Protein AF-A0A5J4QIJ5-F1 (afdb_monomer)

Foldseek 3Di:
DVVLVCCCPPDCNVVVCVVVVVVVVSVVVVVVVVVVVVVVVVVLVVVLVVLLVVLVVVLVVVLVVLCVVCVVPHDPVVSVVSNVVSVVVSVVVSVVSVVVSVD

Secondary structure (DSSP, 8-state):
-HHHHHHHHSTTHHHHHHHTT-HHHHHHHHHHHHHHHHHHHHHHHHHHHHHHHHHHHHHHHHHHHHHHHHHHHS-HHHHHHHHHHHHHHHHHHHHHHHHHHH-

Organism: NCBI:txid222440

pLDDT: mean 83.52, std 8.25, range [56.75, 93.12]

Radius of gyration: 25.79 Å; Cα contacts (8 Å, |Δi|>4): 40; chains: 1; bounding box: 62×16×64 Å

Sequence (103 aa):
MLSHFSETVSGAGLSTIRSYNLEKDWEKKFEKLNDDWSIRFIIYFEGRKWATLYTSIISSLFMIGVILIGWKQMEASKLAVAITAATGYGFLGMMIVQQFVEL

Structure (mmCIF, N/CA/C/O backbone):
data_AF-A0A5J4QIJ5-F1
#
_entry.id   AF-A0A5J4QIJ5-F1
#
loop_
_atom_site.group_PDB
_atom_site.id
_atom_site.type_symbol
_atom_site.label_atom_id
_atom_site.label_alt_id
_atom_site.label_comp_id
_atom_site.label_asym_id
_atom_site.label_entity_id
_atom_site.label_seq_id
_atom_site.pdbx_PDB_ins_code
_atom_site.Cartn_x
_atom_site.Cartn_y
_atom_site.Cartn_z
_atom_site.occupancy
_atom_site.B_iso_or_equiv
_atom_site.auth_seq_id
_atom_site.auth_comp_id
_atom_site.auth_asym_id
_atom_site.auth_atom_id
_atom_site.pdbx_PDB_model_num
ATOM 1 N N . MET A 1 1 ? 18.402 -2.256 -16.376 1.00 58.22 1 MET A N 1
ATOM 2 C CA . MET A 1 1 ? 18.967 -0.892 -16.289 1.00 58.22 1 MET A CA 1
ATOM 3 C C . MET A 1 1 ? 20.390 -0.905 -15.726 1.00 58.22 1 MET A C 1
ATOM 5 O O . MET A 1 1 ? 21.297 -0.554 -16.464 1.00 58.22 1 MET A O 1
ATOM 9 N N . LEU A 1 2 ? 20.612 -1.378 -14.491 1.00 68.94 2 LEU A N 1
ATOM 10 C CA . LEU A 1 2 ? 21.944 -1.422 -13.853 1.00 68.94 2 LEU A CA 1
ATOM 11 C C . LEU A 1 2 ? 23.005 -2.240 -14.617 1.00 68.94 2 LEU A C 1
ATOM 13 O O . LEU A 1 2 ? 24.133 -1.780 -14.751 1.00 68.94 2 LEU A O 1
ATOM 17 N N . SER A 1 3 ? 22.648 -3.404 -15.171 1.00 68.00 3 SER A N 1
ATOM 18 C CA . SER A 1 3 ? 23.572 -4.225 -15.973 1.00 68.00 3 SER A CA 1
ATOM 19 C C . SER A 1 3 ? 24.049 -3.507 -17.242 1.00 68.00 3 SER A C 1
ATOM 21 O O . SER A 1 3 ? 25.245 -3.404 -17.475 1.00 68.00 3 SER A O 1
ATOM 23 N N . HIS A 1 4 ? 23.126 -2.912 -18.003 1.00 64.94 4 HIS A N 1
ATOM 24 C CA . HIS A 1 4 ? 23.427 -2.179 -19.240 1.00 64.94 4 HIS A CA 1
ATOM 25 C C . HIS A 1 4 ? 24.272 -0.917 -18.980 1.00 64.94 4 HIS A C 1
ATOM 27 O O . HIS A 1 4 ? 25.123 -0.547 -19.787 1.00 64.94 4 HIS A O 1
ATOM 33 N N . PHE A 1 5 ? 24.073 -0.261 -17.832 1.00 71.81 5 PHE A N 1
ATOM 34 C CA . PHE A 1 5 ? 24.909 0.860 -17.396 1.00 71.81 5 PHE A CA 1
ATOM 35 C C . PHE A 1 5 ? 26.318 0.390 -17.010 1.00 71.81 5 PHE A C 1
ATOM 37 O O . PHE A 1 5 ? 27.305 0.990 -17.427 1.00 71.81 5 PHE A O 1
ATOM 44 N N . SER A 1 6 ? 26.419 -0.727 -16.283 1.00 71.94 6 SER A N 1
ATOM 45 C CA . SER A 1 6 ? 27.703 -1.337 -15.924 1.00 71.94 6 SER A CA 1
ATOM 46 C C . SER A 1 6 ? 28.490 -1.787 -17.155 1.00 71.94 6 SER A C 1
ATOM 48 O O . SER A 1 6 ? 29.691 -1.570 -17.213 1.00 71.94 6 SER A O 1
ATOM 50 N N . GLU A 1 7 ? 27.841 -2.364 -18.163 1.00 71.06 7 GLU A N 1
ATOM 51 C CA . GLU A 1 7 ? 28.489 -2.761 -19.423 1.00 71.06 7 GLU A CA 1
ATOM 52 C C . GLU A 1 7 ? 28.997 -1.556 -20.225 1.00 71.06 7 GLU A C 1
ATOM 54 O O . GLU A 1 7 ? 30.026 -1.636 -20.891 1.00 71.06 7 GLU A O 1
ATOM 59 N N . THR A 1 8 ? 28.309 -0.417 -20.125 1.00 69.31 8 THR A N 1
ATOM 60 C CA . THR A 1 8 ? 28.704 0.818 -20.816 1.00 69.31 8 THR A CA 1
ATOM 61 C C . THR A 1 8 ? 29.877 1.505 -20.115 1.00 69.31 8 THR A C 1
ATOM 63 O O . THR A 1 8 ? 30.802 1.974 -20.775 1.00 69.31 8 THR A O 1
ATOM 66 N N . VAL A 1 9 ? 29.846 1.563 -18.781 1.00 66.88 9 VAL A N 1
ATOM 67 C CA . VAL A 1 9 ? 30.841 2.273 -17.960 1.00 66.88 9 VAL A CA 1
ATOM 68 C C . VAL A 1 9 ? 32.061 1.398 -17.635 1.00 66.88 9 VAL A C 1
ATOM 70 O O . VAL A 1 9 ? 33.146 1.931 -17.411 1.00 66.88 9 VAL A O 1
ATOM 73 N N . SER A 1 10 ? 31.933 0.066 -17.628 1.00 62.47 10 SER A N 1
ATOM 74 C CA . SER A 1 10 ? 33.061 -0.829 -17.336 1.00 62.47 10 SER A CA 1
ATOM 75 C C . SER A 1 10 ? 33.964 -1.062 -18.556 1.00 62.47 10 SER A C 1
ATOM 77 O O . SER A 1 10 ? 33.509 -1.348 -19.666 1.00 62.47 10 SER A O 1
ATOM 79 N N . GLY A 1 11 ? 35.277 -0.965 -18.334 1.00 66.88 11 GLY A N 1
ATOM 80 C CA . GLY A 1 11 ? 36.310 -1.353 -19.296 1.00 66.88 11 GLY A CA 1
ATOM 81 C C . GLY A 1 11 ? 36.321 -0.524 -20.586 1.00 66.88 11 GLY A C 1
ATOM 82 O O . GLY A 1 11 ? 36.718 0.639 -20.575 1.00 66.88 11 GLY A O 1
ATOM 83 N N . ALA A 1 12 ? 35.940 -1.159 -21.702 1.00 62.44 12 ALA A N 1
ATOM 84 C CA . ALA A 1 12 ? 36.034 -0.636 -23.071 1.00 62.44 12 ALA A CA 1
ATOM 85 C C . ALA A 1 12 ? 34.666 -0.444 -23.765 1.00 62.44 12 ALA A C 1
ATOM 87 O O . ALA A 1 12 ? 34.617 -0.190 -24.970 1.00 62.44 12 ALA A O 1
ATOM 88 N N . GLY A 1 13 ? 33.547 -0.573 -23.041 1.00 71.38 13 GLY A N 1
ATOM 89 C CA . GLY A 1 13 ? 32.202 -0.431 -23.617 1.00 71.38 13 GLY A CA 1
ATOM 90 C C . GLY A 1 13 ? 31.981 0.953 -24.232 1.00 71.38 13 GLY A C 1
ATOM 91 O O . GLY A 1 13 ? 31.637 1.072 -25.408 1.00 71.38 13 GLY A O 1
ATOM 92 N N . LEU A 1 14 ? 32.286 2.009 -23.473 1.00 74.69 14 LEU A N 1
ATOM 93 C CA . LEU A 1 14 ? 32.165 3.395 -23.930 1.00 74.69 14 LEU A CA 1
ATOM 94 C C . LEU A 1 14 ? 33.100 3.727 -25.105 1.00 74.69 14 LEU A C 1
ATOM 96 O O . LEU A 1 14 ? 32.687 4.385 -26.059 1.00 74.69 14 LEU A O 1
ATOM 100 N N . SER A 1 15 ? 34.355 3.265 -25.059 1.00 77.62 15 SER A N 1
ATOM 101 C CA . SER A 1 15 ? 35.322 3.506 -26.138 1.00 77.62 15 SER A CA 1
ATOM 102 C C . SER A 1 15 ? 34.934 2.780 -27.427 1.00 77.62 15 SER A C 1
ATOM 104 O O . SER A 1 15 ? 35.111 3.342 -28.503 1.00 77.62 15 SER A O 1
ATOM 106 N N . THR A 1 16 ? 34.329 1.594 -27.319 1.00 75.88 16 THR A N 1
ATOM 107 C CA . THR A 1 16 ? 33.796 0.822 -28.452 1.00 75.88 16 THR A CA 1
ATOM 108 C C . THR A 1 16 ? 32.567 1.500 -29.063 1.00 75.88 16 THR A C 1
ATOM 110 O O . THR A 1 16 ? 32.496 1.692 -30.274 1.00 75.88 16 THR A O 1
ATOM 113 N N . ILE A 1 17 ? 31.601 1.933 -28.249 1.00 77.56 17 ILE A N 1
ATOM 114 C CA . ILE A 1 17 ? 30.403 2.637 -28.745 1.00 77.56 17 ILE A CA 1
ATOM 115 C C . ILE A 1 17 ? 30.803 3.894 -29.530 1.00 77.56 17 ILE A C 1
ATOM 117 O O . ILE A 1 17 ? 30.274 4.141 -30.617 1.00 77.56 17 ILE A O 1
ATOM 121 N N . ARG A 1 18 ? 31.787 4.643 -29.019 1.00 76.38 18 ARG A N 1
ATOM 122 C CA . ARG A 1 18 ? 32.304 5.847 -29.674 1.00 76.38 18 ARG A CA 1
ATOM 123 C C . ARG A 1 18 ? 33.127 5.535 -30.926 1.00 76.38 18 ARG A C 1
ATOM 125 O O . ARG A 1 18 ? 32.973 6.225 -31.927 1.00 76.38 18 ARG A O 1
ATOM 132 N N . SER A 1 19 ? 33.958 4.488 -30.917 1.00 79.81 19 SER A N 1
ATOM 133 C CA . SER A 1 19 ? 34.771 4.111 -32.085 1.00 79.81 19 SER A CA 1
ATOM 134 C C . SER A 1 19 ? 33.931 3.617 -33.265 1.00 79.81 19 SER A C 1
ATOM 136 O O . SER A 1 19 ? 34.319 3.817 -34.411 1.00 79.81 19 SER A O 1
ATOM 138 N N . TYR A 1 20 ? 32.781 2.994 -32.996 1.00 81.31 20 TYR A N 1
ATOM 139 C CA . TYR A 1 20 ? 31.840 2.524 -34.019 1.00 81.31 20 TYR A CA 1
ATOM 140 C C . TYR A 1 20 ? 30.720 3.534 -34.340 1.00 81.31 20 TYR A C 1
ATOM 142 O O . TYR A 1 20 ? 29.849 3.229 -35.150 1.00 81.31 20 TYR A O 1
ATOM 150 N N . ASN A 1 21 ? 30.737 4.733 -33.740 1.00 83.25 21 ASN A N 1
ATOM 151 C CA . ASN A 1 21 ? 29.717 5.777 -33.910 1.00 83.25 21 ASN A CA 1
ATOM 152 C C . ASN A 1 21 ? 28.277 5.297 -33.600 1.00 83.25 21 ASN A C 1
ATOM 154 O O . ASN A 1 21 ? 27.311 5.721 -34.234 1.00 83.25 21 ASN A O 1
ATOM 158 N N . LEU A 1 22 ? 28.137 4.397 -32.618 1.00 84.00 22 LEU A N 1
ATOM 159 C CA . LEU A 1 22 ? 26.874 3.762 -32.205 1.00 84.00 22 LEU A CA 1
ATOM 160 C C . LEU A 1 22 ? 26.170 4.508 -31.058 1.00 84.00 22 LEU A C 1
ATOM 162 O O . LEU A 1 22 ? 25.249 3.972 -30.440 1.00 84.00 22 LEU A O 1
ATOM 166 N N . GLU A 1 23 ? 26.596 5.736 -30.751 1.00 81.06 23 GLU A N 1
ATOM 167 C CA . GLU A 1 23 ? 26.105 6.517 -29.607 1.00 81.06 23 GLU A CA 1
ATOM 168 C C . GLU A 1 23 ? 24.576 6.702 -29.649 1.00 81.06 23 GLU A C 1
ATOM 170 O O . GLU A 1 23 ? 23.905 6.441 -28.653 1.00 81.06 23 GLU A O 1
ATOM 175 N N . LYS A 1 24 ? 24.005 7.029 -30.819 1.00 84.25 24 LYS A N 1
ATOM 176 C CA . LYS A 1 24 ? 22.548 7.212 -30.985 1.00 84.25 24 LYS A CA 1
ATOM 177 C C . LYS A 1 24 ? 21.741 5.925 -30.797 1.00 84.25 24 LYS A C 1
ATOM 179 O O . LYS A 1 24 ? 20.649 5.949 -30.231 1.00 84.25 24 LYS A O 1
ATOM 184 N N . ASP A 1 25 ? 22.261 4.794 -31.269 1.00 85.38 25 ASP A N 1
ATOM 185 C CA . ASP A 1 25 ? 21.590 3.498 -31.112 1.00 85.38 25 ASP A CA 1
ATOM 186 C C . ASP A 1 25 ? 21.635 3.023 -29.658 1.00 85.38 25 ASP A C 1
ATOM 188 O O . ASP A 1 25 ? 20.687 2.402 -29.168 1.00 85.38 25 ASP A O 1
ATOM 192 N N . TRP A 1 26 ? 22.727 3.329 -28.955 1.00 83.81 26 TRP A N 1
ATOM 193 C CA . TRP A 1 26 ? 22.850 3.079 -27.527 1.00 83.81 26 TRP A CA 1
ATOM 194 C C . TRP A 1 26 ? 21.902 3.967 -26.713 1.00 83.81 26 TRP A C 1
ATOM 196 O O . TRP A 1 26 ? 21.185 3.442 -25.863 1.00 83.81 26 TRP A O 1
ATOM 206 N N . GLU A 1 27 ? 21.832 5.267 -27.015 1.00 86.31 27 GLU A N 1
ATOM 207 C CA . GLU A 1 27 ? 20.926 6.222 -26.362 1.00 86.31 27 GLU A CA 1
ATOM 208 C C . GLU A 1 27 ? 19.472 5.758 -26.483 1.00 86.31 27 GLU A C 1
ATOM 210 O O . GLU A 1 27 ? 18.786 5.586 -25.478 1.00 86.31 27 GLU A O 1
ATOM 215 N N . LYS A 1 28 ? 19.044 5.377 -27.690 1.00 90.50 28 LYS A N 1
ATOM 216 C CA . LYS A 1 28 ? 17.697 4.847 -27.932 1.00 90.50 28 LYS A CA 1
ATOM 217 C C . LYS A 1 28 ? 17.407 3.549 -27.166 1.00 90.50 28 LYS A C 1
ATOM 219 O O . LYS A 1 28 ? 16.283 3.326 -26.710 1.00 90.50 28 LYS A O 1
ATOM 224 N N . LYS A 1 29 ? 18.395 2.656 -27.021 1.00 85.19 29 LYS A N 1
ATOM 225 C CA . LYS A 1 29 ? 18.250 1.437 -26.200 1.00 85.19 29 LYS A CA 1
ATOM 226 C C . LYS A 1 29 ? 18.162 1.769 -24.714 1.00 85.19 29 LYS A C 1
ATOM 228 O O . LYS A 1 29 ? 17.364 1.152 -24.010 1.00 85.19 29 LYS A O 1
ATOM 233 N N . PHE A 1 30 ? 18.956 2.726 -24.249 1.00 85.69 30 PHE A N 1
ATOM 234 C CA . PHE A 1 30 ? 18.932 3.185 -22.869 1.00 85.69 30 PHE A CA 1
ATOM 235 C C . PHE A 1 30 ? 17.589 3.837 -22.524 1.00 85.69 30 PHE A C 1
ATOM 237 O O . PHE A 1 30 ? 16.969 3.441 -21.539 1.00 85.69 30 PHE A O 1
ATOM 244 N N . GLU A 1 31 ? 17.091 4.739 -23.372 1.00 88.31 31 GLU A N 1
ATOM 245 C CA . GLU A 1 31 ? 15.768 5.354 -23.237 1.00 88.31 31 GLU A CA 1
ATOM 246 C C . GLU A 1 31 ? 14.667 4.300 -23.165 1.00 88.31 31 GLU A C 1
ATOM 248 O O . GLU A 1 31 ? 13.856 4.329 -22.246 1.00 88.31 31 GLU A O 1
ATOM 253 N N . LYS A 1 32 ? 14.683 3.304 -24.060 1.00 90.06 32 LYS A N 1
ATOM 254 C CA . LYS A 1 32 ? 13.694 2.217 -24.045 1.00 90.06 32 LYS A CA 1
ATOM 255 C C . LYS A 1 32 ? 13.731 1.402 -22.749 1.00 90.06 32 LYS A C 1
ATOM 257 O O . LYS A 1 32 ? 12.685 1.025 -22.227 1.00 90.06 32 LYS A O 1
ATOM 262 N N . LEU A 1 33 ? 14.924 1.104 -22.232 1.00 87.06 33 LEU A N 1
ATOM 263 C CA . LEU A 1 33 ? 15.079 0.393 -20.959 1.00 87.06 33 LEU A CA 1
ATOM 264 C C . LEU A 1 33 ? 14.640 1.249 -19.767 1.00 87.06 33 LEU A C 1
ATOM 266 O O . LEU A 1 33 ? 14.139 0.707 -18.783 1.00 87.06 33 LEU A O 1
ATOM 270 N N . ASN A 1 34 ? 14.845 2.562 -19.843 1.00 88.50 34 ASN A N 1
ATOM 271 C CA . ASN A 1 34 ? 14.396 3.503 -18.830 1.00 88.50 34 ASN A CA 1
ATOM 272 C C . ASN A 1 34 ? 12.879 3.668 -18.832 1.00 88.50 34 ASN A C 1
ATOM 274 O O . ASN A 1 34 ? 12.273 3.683 -17.765 1.00 88.50 34 ASN A O 1
ATOM 278 N N . ASP A 1 35 ? 12.273 3.724 -20.010 1.00 91.19 35 ASP A N 1
ATOM 279 C CA . ASP A 1 35 ? 10.831 3.836 -20.178 1.00 91.19 35 ASP A CA 1
ATOM 280 C C . ASP A 1 35 ? 10.113 2.574 -19.676 1.00 91.19 35 ASP A C 1
ATOM 282 O O . ASP A 1 35 ? 9.223 2.666 -18.835 1.00 91.19 35 ASP A O 1
ATOM 286 N N . ASP A 1 36 ? 10.584 1.375 -20.049 1.00 89.62 36 ASP A N 1
ATOM 287 C CA . ASP A 1 36 ? 10.011 0.112 -19.548 1.00 89.62 36 ASP A CA 1
ATOM 288 C C . ASP A 1 36 ? 10.128 -0.012 -18.019 1.00 89.62 36 ASP A C 1
ATOM 290 O O . ASP A 1 36 ? 9.200 -0.454 -17.338 1.00 89.62 36 ASP A O 1
ATOM 294 N N . TRP A 1 37 ? 11.256 0.418 -17.446 1.00 86.12 37 TRP A N 1
ATOM 295 C CA . TRP A 1 37 ? 11.423 0.427 -15.994 1.00 86.12 37 TRP A CA 1
ATOM 296 C C . TRP A 1 37 ? 10.522 1.469 -15.317 1.00 86.12 37 TRP A C 1
ATOM 298 O O . TRP A 1 37 ? 9.898 1.174 -14.297 1.00 86.12 37 TRP A O 1
ATOM 308 N N . SER A 1 38 ? 10.392 2.655 -15.914 1.00 88.31 38 SER A N 1
ATOM 309 C CA . SER A 1 38 ? 9.538 3.737 -15.415 1.00 88.31 38 SER A CA 1
ATOM 310 C C . SER A 1 38 ? 8.062 3.351 -15.435 1.00 88.31 38 SER A C 1
ATOM 312 O O . SER A 1 38 ? 7.374 3.556 -14.438 1.00 88.31 38 SER A O 1
ATOM 314 N N . ILE A 1 39 ? 7.578 2.718 -16.508 1.00 90.62 39 ILE A N 1
ATOM 315 C CA . ILE A 1 39 ? 6.195 2.228 -16.614 1.00 90.62 39 ILE A CA 1
ATOM 316 C C . ILE A 1 39 ? 5.888 1.234 -15.490 1.00 90.62 39 ILE A C 1
ATOM 318 O O . ILE A 1 39 ? 4.882 1.378 -14.793 1.00 90.62 39 ILE A O 1
ATOM 322 N N . ARG A 1 40 ? 6.773 0.256 -15.254 1.00 86.25 40 ARG A N 1
ATOM 323 C CA . ARG A 1 40 ? 6.605 -0.713 -14.155 1.00 86.25 40 ARG A CA 1
ATOM 324 C C . ARG A 1 40 ? 6.544 -0.022 -12.795 1.00 86.25 40 ARG A C 1
ATOM 326 O O . ARG A 1 40 ? 5.737 -0.394 -11.947 1.00 86.25 40 ARG A O 1
ATOM 333 N N . PHE A 1 41 ? 7.372 0.998 -12.597 1.00 86.00 41 PHE A N 1
ATOM 334 C CA . PHE A 1 41 ? 7.431 1.741 -11.345 1.00 86.00 41 PHE A CA 1
ATOM 335 C C . PHE A 1 41 ? 6.193 2.620 -11.115 1.00 86.00 41 PHE A C 1
ATOM 337 O O . PHE A 1 41 ? 5.695 2.702 -9.992 1.00 86.00 41 PHE A O 1
ATOM 344 N N . ILE A 1 42 ? 5.651 3.224 -12.176 1.00 89.00 42 ILE A N 1
ATOM 345 C CA . ILE A 1 42 ? 4.393 3.979 -12.126 1.00 89.00 42 ILE A CA 1
ATOM 346 C C . ILE A 1 42 ? 3.244 3.054 -11.719 1.00 89.00 42 ILE A C 1
ATOM 348 O O . ILE A 1 42 ? 2.541 3.358 -10.757 1.00 89.00 42 ILE A O 1
ATOM 352 N N . ILE A 1 43 ? 3.105 1.899 -12.379 1.00 87.06 43 ILE A N 1
ATOM 353 C CA . ILE A 1 43 ? 2.058 0.912 -12.066 1.00 87.06 43 ILE A CA 1
ATOM 354 C C . ILE A 1 43 ? 2.168 0.449 -10.609 1.00 87.06 43 ILE A C 1
ATOM 356 O O . ILE A 1 43 ? 1.166 0.375 -9.899 1.00 87.06 43 ILE A O 1
ATOM 360 N N . TYR A 1 44 ? 3.386 0.190 -10.136 1.00 85.38 44 TYR A N 1
ATOM 361 C CA . TYR A 1 44 ? 3.638 -0.177 -8.746 1.00 85.38 44 TYR A CA 1
ATOM 362 C C . TYR A 1 44 ? 3.186 0.910 -7.757 1.00 85.38 44 TYR A C 1
ATOM 364 O O . TYR A 1 44 ? 2.469 0.630 -6.792 1.00 85.38 44 TYR A O 1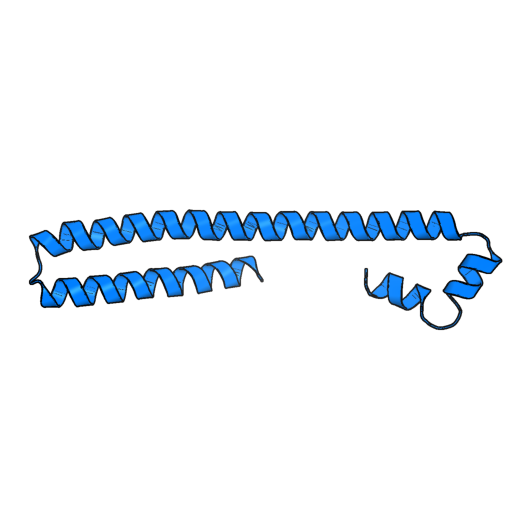
ATOM 372 N N . PHE A 1 45 ? 3.550 2.172 -7.998 1.00 85.69 45 PHE A N 1
ATOM 373 C CA . PHE A 1 45 ? 3.132 3.271 -7.129 1.00 85.69 45 PHE A CA 1
ATOM 374 C C . PHE A 1 45 ? 1.631 3.530 -7.158 1.00 85.69 45 PHE A C 1
ATOM 376 O O . PHE A 1 45 ? 1.047 3.844 -6.119 1.00 85.69 45 PHE A O 1
ATOM 383 N N . GLU A 1 46 ? 1.001 3.414 -8.322 1.00 87.31 46 GLU A N 1
ATOM 384 C CA . GLU A 1 46 ? -0.450 3.506 -8.435 1.00 87.31 46 GLU A CA 1
ATOM 385 C C . GLU A 1 46 ? -1.130 2.375 -7.663 1.00 87.31 46 GLU A C 1
ATOM 387 O O . GLU A 1 46 ? -2.032 2.644 -6.868 1.00 87.31 46 GLU A O 1
ATOM 392 N N . GLY A 1 47 ? -0.642 1.139 -7.799 1.00 85.12 47 GLY A N 1
ATOM 393 C CA . GLY A 1 47 ? -1.120 -0.015 -7.039 1.00 85.12 47 GLY A CA 1
ATOM 394 C C . GLY A 1 47 ? -1.060 0.212 -5.526 1.00 85.12 47 GLY A C 1
ATOM 395 O O . GLY A 1 47 ? -2.050 -0.012 -4.827 1.00 85.12 47 GLY A O 1
ATOM 396 N N . ARG A 1 48 ? 0.052 0.761 -5.015 1.00 83.94 48 ARG A N 1
ATOM 397 C CA . ARG A 1 48 ? 0.179 1.121 -3.590 1.00 83.94 48 ARG A CA 1
ATOM 398 C C . ARG A 1 48 ? -0.850 2.161 -3.155 1.00 83.94 48 ARG A C 1
ATOM 400 O O . ARG A 1 48 ? -1.472 1.992 -2.108 1.00 83.94 48 ARG A O 1
ATOM 407 N N . LYS A 1 49 ? -1.075 3.212 -3.952 1.00 86.44 49 LYS A N 1
ATOM 408 C CA . LYS A 1 49 ? -2.090 4.237 -3.641 1.00 86.44 49 LYS A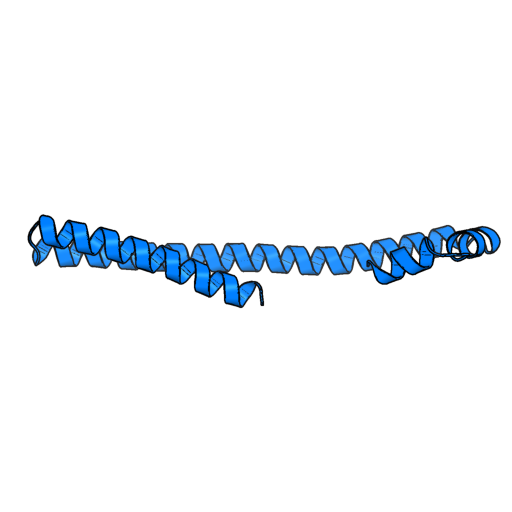 CA 1
ATOM 409 C C . LYS A 1 49 ? -3.491 3.636 -3.569 1.00 86.44 49 LYS A C 1
ATOM 411 O O . LYS A 1 49 ? -4.223 3.937 -2.629 1.00 86.44 49 LYS A O 1
ATOM 416 N N . TRP A 1 50 ? -3.845 2.766 -4.515 1.00 88.06 50 TRP A N 1
ATOM 417 C CA . TRP A 1 50 ? -5.131 2.070 -4.511 1.00 88.06 50 TRP A CA 1
ATOM 418 C C . TRP A 1 50 ? -5.290 1.166 -3.289 1.00 88.06 50 TRP A C 1
ATOM 420 O O . TRP A 1 50 ? -6.309 1.246 -2.606 1.00 88.06 50 TRP A O 1
ATOM 430 N N . ALA A 1 51 ? -4.277 0.366 -2.958 1.00 85.12 51 ALA A N 1
ATOM 431 C CA . ALA A 1 51 ? -4.302 -0.496 -1.780 1.00 85.12 51 ALA A CA 1
ATOM 432 C C . ALA A 1 51 ? -4.482 0.308 -0.479 1.00 85.12 51 ALA A C 1
ATOM 434 O O . ALA A 1 51 ? -5.307 -0.044 0.369 1.00 85.12 51 ALA A O 1
ATOM 435 N N . THR A 1 52 ? -3.771 1.431 -0.339 1.00 84.81 52 THR A N 1
ATOM 436 C CA . THR A 1 52 ? -3.938 2.346 0.798 1.00 84.81 52 THR A CA 1
ATOM 437 C C . THR A 1 52 ? -5.332 2.973 0.832 1.00 84.81 52 THR A C 1
ATOM 439 O O . THR A 1 52 ? -5.933 3.037 1.903 1.00 84.81 52 THR A O 1
ATOM 442 N N . LEU A 1 53 ? -5.882 3.385 -0.314 1.00 87.81 53 LEU A N 1
ATOM 443 C CA . LEU A 1 53 ? -7.221 3.973 -0.398 1.00 87.81 53 LEU A CA 1
ATOM 444 C C . LEU A 1 53 ? -8.319 2.977 -0.000 1.00 87.81 53 LEU A C 1
ATOM 446 O O . LEU A 1 53 ? -9.189 3.304 0.801 1.00 87.81 53 LEU A O 1
ATOM 450 N N . TYR A 1 54 ? -8.285 1.749 -0.518 1.00 86.19 54 TYR A N 1
ATOM 451 C CA . TYR A 1 54 ? -9.277 0.738 -0.142 1.00 86.19 54 TYR A CA 1
ATOM 452 C C . TYR A 1 54 ? -9.179 0.373 1.339 1.00 86.19 54 TYR A C 1
ATOM 454 O O . TYR A 1 54 ? -10.199 0.258 2.021 1.00 86.19 54 TYR A O 1
ATOM 462 N N . THR A 1 55 ? -7.958 0.253 1.861 1.00 85.19 55 THR A N 1
ATOM 463 C CA . THR A 1 55 ? -7.753 -0.066 3.277 1.00 85.19 55 THR A CA 1
ATOM 464 C C . THR A 1 55 ? -8.229 1.067 4.185 1.00 85.19 55 THR A C 1
ATOM 466 O O . THR A 1 55 ? -8.818 0.794 5.233 1.00 85.19 55 THR A O 1
ATOM 469 N N . SER A 1 56 ? -8.042 2.332 3.789 1.00 85.75 56 SER A N 1
ATOM 470 C CA . SER A 1 56 ? -8.538 3.472 4.564 1.00 85.75 56 SER A CA 1
ATOM 471 C C . SER A 1 56 ? -10.066 3.508 4.594 1.00 85.75 56 SER A C 1
ATOM 473 O O . SER A 1 56 ? -10.634 3.650 5.673 1.00 85.75 56 SER A O 1
ATOM 475 N N . ILE A 1 57 ? -10.735 3.257 3.462 1.00 89.69 57 ILE A N 1
ATOM 476 C CA . ILE A 1 57 ? -12.202 3.163 3.391 1.00 89.69 57 ILE A CA 1
ATOM 477 C C . ILE A 1 57 ? -12.725 2.064 4.327 1.00 89.69 57 ILE A C 1
ATOM 479 O O . ILE A 1 57 ? -13.619 2.317 5.136 1.00 89.69 57 ILE A O 1
ATOM 483 N N . ILE A 1 58 ? -12.151 0.858 4.262 1.00 88.62 58 ILE A N 1
ATOM 484 C CA . ILE A 1 58 ? -12.561 -0.271 5.114 1.00 88.62 58 ILE A CA 1
ATOM 485 C C . ILE A 1 58 ? -12.320 0.050 6.595 1.00 88.62 58 ILE A C 1
ATOM 487 O O . ILE A 1 58 ? -13.194 -0.189 7.429 1.00 88.62 58 ILE A O 1
ATOM 491 N N . SER A 1 59 ? -11.170 0.642 6.923 1.00 88.44 59 SER A N 1
ATOM 492 C CA . SER A 1 59 ? -10.829 1.029 8.297 1.00 88.44 59 SER A CA 1
ATOM 493 C C . SER A 1 59 ? -11.789 2.088 8.844 1.00 88.44 59 SER A C 1
ATOM 495 O O . SER A 1 59 ? -12.222 1.994 9.992 1.00 88.44 59 SER A O 1
ATOM 497 N N . SER A 1 60 ? -12.182 3.067 8.024 1.00 89.50 60 SER A N 1
ATOM 498 C CA . SER A 1 60 ? -13.177 4.074 8.401 1.00 89.50 60 SER A CA 1
ATOM 499 C C . SER A 1 60 ? -14.551 3.455 8.657 1.00 89.50 60 SER A C 1
ATOM 501 O O . SER A 1 60 ? -15.172 3.768 9.671 1.00 89.50 60 SER A O 1
ATOM 503 N N . LEU A 1 61 ? -15.016 2.545 7.794 1.00 92.06 61 LEU A N 1
ATOM 504 C CA . LEU A 1 61 ? -16.284 1.833 7.999 1.00 92.06 61 LEU A CA 1
ATOM 505 C C . LEU A 1 61 ? -16.263 0.995 9.284 1.00 92.06 61 LEU A C 1
ATOM 507 O O . LEU A 1 61 ? -17.223 1.019 10.056 1.00 92.06 61 LEU A O 1
ATOM 511 N N . PHE A 1 62 ? -15.153 0.306 9.546 1.00 91.12 62 PHE A N 1
ATOM 512 C CA . PHE A 1 62 ? -14.961 -0.455 10.777 1.00 91.12 62 PHE A CA 1
ATOM 513 C C . PHE A 1 62 ? -15.017 0.448 12.018 1.00 91.12 62 PHE A C 1
ATOM 515 O O . PHE A 1 62 ? -15.737 0.146 12.971 1.00 91.12 62 PHE A O 1
ATOM 522 N N . MET A 1 63 ? -14.333 1.595 11.984 1.00 91.75 63 MET A N 1
ATOM 523 C CA . MET A 1 63 ? -14.331 2.575 13.074 1.00 91.75 63 MET A CA 1
ATOM 524 C C . MET A 1 63 ? -15.734 3.138 13.348 1.00 91.75 63 MET A C 1
ATOM 526 O O . MET A 1 63 ? -16.144 3.238 14.504 1.00 91.75 63 MET A O 1
ATOM 530 N N . ILE A 1 64 ? -16.507 3.444 12.299 1.00 93.12 64 ILE A N 1
ATOM 531 C CA . ILE A 1 64 ? -17.911 3.863 12.433 1.00 93.12 64 ILE A CA 1
ATOM 532 C C . ILE A 1 64 ? -18.724 2.777 13.149 1.00 93.12 64 ILE A C 1
ATOM 534 O O . ILE A 1 64 ? -19.476 3.086 14.074 1.00 93.12 64 ILE A O 1
ATOM 538 N N . GLY A 1 65 ? -18.541 1.507 12.778 1.00 91.56 65 GLY A N 1
ATOM 539 C CA . GLY A 1 65 ? -19.190 0.377 13.444 1.00 91.56 65 GLY A CA 1
ATOM 540 C C . GLY A 1 65 ? -18.849 0.291 14.935 1.00 91.56 65 GLY A C 1
ATOM 541 O O . GLY A 1 65 ? -19.752 0.183 15.765 1.00 91.56 65 GLY A O 1
ATOM 542 N N . VAL A 1 66 ? -17.565 0.410 15.284 1.00 91.88 66 VAL A N 1
ATOM 543 C CA . VAL A 1 66 ? -17.093 0.400 16.680 1.00 91.88 66 VAL A CA 1
ATOM 544 C C . VAL A 1 66 ? -17.724 1.535 17.488 1.00 91.88 66 VAL A C 1
ATOM 546 O O . VAL A 1 66 ? -18.185 1.300 18.604 1.00 91.88 66 VAL A O 1
ATOM 549 N N . ILE A 1 67 ? -17.807 2.742 16.923 1.00 91.62 67 ILE A N 1
ATOM 550 C CA . ILE A 1 67 ? -18.407 3.898 17.602 1.00 91.62 67 ILE A CA 1
ATOM 551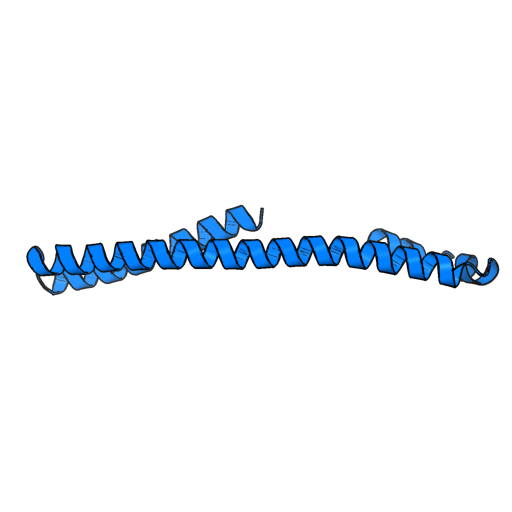 C C . ILE A 1 67 ? -19.912 3.696 17.789 1.00 91.62 67 ILE A C 1
ATOM 553 O O . ILE A 1 67 ? -20.399 3.824 18.908 1.00 91.62 67 ILE A O 1
ATOM 557 N N . LEU A 1 68 ? -20.656 3.358 16.732 1.00 92.69 68 LEU A N 1
ATOM 558 C CA . LEU A 1 68 ? -22.118 3.244 16.800 1.00 92.69 68 LEU A CA 1
ATOM 559 C C . LEU A 1 68 ? -22.574 2.114 17.731 1.00 92.69 68 LEU A C 1
ATOM 561 O O . LEU A 1 68 ? -23.505 2.291 18.519 1.00 92.69 68 LEU A O 1
ATOM 565 N N . ILE A 1 69 ? -21.916 0.953 17.663 1.00 90.62 69 ILE A N 1
ATOM 566 C CA . ILE A 1 69 ? -22.242 -0.195 18.517 1.00 90.62 69 ILE A CA 1
ATOM 567 C C . ILE A 1 69 ? -21.783 0.072 19.952 1.00 90.62 69 ILE A C 1
ATOM 569 O O . ILE A 1 69 ? -22.549 -0.138 20.897 1.00 90.62 69 ILE A O 1
ATOM 573 N N . GLY A 1 70 ? -20.553 0.562 20.114 1.00 88.94 70 GLY A N 1
ATOM 574 C CA . GLY A 1 70 ? -19.954 0.822 21.416 1.00 88.94 70 GLY A CA 1
ATOM 575 C C . GLY A 1 70 ? -20.688 1.914 22.192 1.00 88.94 70 GLY A C 1
ATOM 576 O O . GLY A 1 70 ? -20.918 1.747 23.384 1.00 88.94 70 GLY A O 1
ATOM 577 N N . TRP A 1 71 ? -21.166 2.967 21.524 1.00 87.44 71 TRP A N 1
ATOM 578 C CA . TRP A 1 71 ? -21.961 4.022 22.159 1.00 87.44 71 TRP A CA 1
ATOM 579 C C . TRP A 1 71 ? -23.244 3.484 22.803 1.00 87.44 71 TRP A C 1
ATOM 581 O O . TRP A 1 71 ? -23.653 3.948 23.864 1.00 87.44 71 TRP A O 1
ATOM 591 N N . LYS A 1 72 ? -23.896 2.497 22.175 1.00 87.00 72 LYS A N 1
ATOM 592 C CA . LYS A 1 72 ? -25.153 1.929 22.683 1.00 87.00 72 LYS A CA 1
ATOM 593 C C . LYS A 1 72 ? -24.936 0.898 23.800 1.00 87.00 72 LYS A C 1
ATOM 595 O O . LYS A 1 72 ? -25.841 0.693 24.603 1.00 87.00 72 LYS A O 1
ATOM 600 N N . GLN A 1 73 ? -23.795 0.206 23.820 1.00 86.12 73 GLN A N 1
ATOM 601 C CA . GLN A 1 73 ? -23.605 -1.000 24.642 1.00 86.12 73 GLN A CA 1
ATOM 602 C C . GLN A 1 73 ? -22.481 -0.909 25.686 1.00 86.12 73 GLN A C 1
ATOM 604 O O . GLN A 1 73 ? -22.408 -1.777 26.555 1.00 86.12 73 GLN A O 1
ATOM 609 N N . MET A 1 74 ? -21.598 0.091 25.625 1.00 88.81 74 MET A N 1
ATOM 610 C CA . MET A 1 74 ? -20.406 0.173 26.476 1.00 88.81 74 MET A CA 1
ATOM 611 C C . MET A 1 74 ? -20.356 1.449 27.319 1.00 88.81 74 MET A C 1
ATOM 613 O O . MET A 1 74 ? -20.771 2.522 26.895 1.00 88.81 74 MET A O 1
ATOM 617 N N . GLU A 1 75 ? -19.762 1.337 28.510 1.00 90.31 75 GLU A N 1
ATOM 618 C CA . GLU A 1 75 ? -19.317 2.498 29.284 1.00 90.31 75 GLU A CA 1
ATOM 619 C C . GLU A 1 75 ? -18.189 3.245 28.560 1.00 90.31 75 GLU A C 1
ATOM 621 O O . GLU A 1 75 ? -17.390 2.646 27.833 1.00 90.31 75 GLU A O 1
ATOM 626 N N . ALA A 1 76 ? -18.075 4.549 28.825 1.00 87.38 76 ALA A N 1
ATOM 627 C CA . ALA A 1 76 ? -17.113 5.436 28.170 1.00 87.38 76 ALA A CA 1
ATOM 628 C C . ALA A 1 76 ? -15.655 4.937 28.251 1.00 87.38 76 ALA A C 1
ATOM 630 O O . ALA A 1 76 ? -14.904 5.059 27.285 1.00 87.38 76 ALA A O 1
ATOM 631 N N . SER A 1 77 ? -15.263 4.323 29.371 1.00 89.88 77 SER A N 1
ATOM 632 C CA . SER A 1 77 ? -13.922 3.757 29.566 1.00 89.88 77 SER A CA 1
ATOM 633 C C . SER A 1 77 ? -13.637 2.576 28.631 1.00 89.88 77 SER A C 1
ATOM 635 O O . SER A 1 77 ? -12.567 2.502 28.031 1.00 89.88 77 SER A O 1
ATOM 637 N N . LYS A 1 78 ? -14.606 1.672 28.450 1.00 91.00 78 LYS A N 1
AT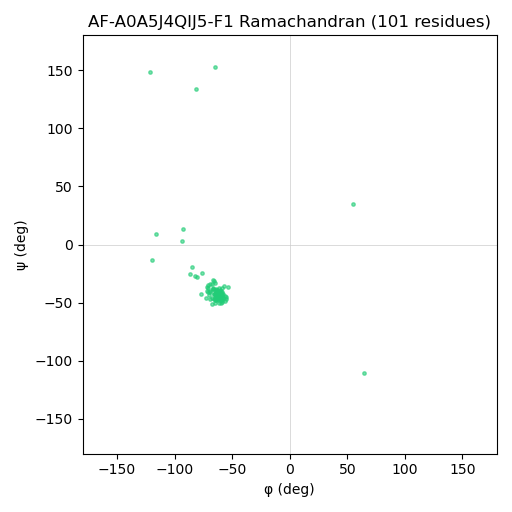OM 638 C CA . LYS A 1 78 ? -14.488 0.511 27.553 1.00 91.00 78 LYS A CA 1
ATOM 639 C C . LYS A 1 78 ? -14.537 0.933 26.088 1.00 91.00 78 LYS A C 1
ATOM 641 O O . LYS A 1 78 ? -13.791 0.391 25.276 1.00 91.00 78 LYS A O 1
ATOM 646 N N . LEU A 1 79 ? -15.358 1.936 25.770 1.00 90.31 79 LEU A N 1
ATOM 647 C CA . LEU A 1 79 ? -15.415 2.527 24.437 1.00 90.31 79 LEU A CA 1
ATOM 648 C C . LEU A 1 79 ? -14.066 3.138 24.038 1.00 90.31 79 LEU A C 1
ATOM 650 O O . LEU A 1 79 ? -13.589 2.878 22.938 1.00 90.31 79 LEU A O 1
ATOM 654 N N . ALA A 1 80 ? -13.419 3.890 24.934 1.00 90.06 80 ALA A N 1
ATOM 655 C CA . ALA A 1 80 ? -12.106 4.474 24.666 1.00 90.06 80 ALA A CA 1
ATOM 656 C C . ALA A 1 80 ? -11.059 3.399 24.324 1.00 90.06 80 ALA A C 1
ATOM 658 O O . ALA A 1 80 ? -10.364 3.515 23.317 1.00 90.06 80 ALA A O 1
ATOM 659 N N . VAL A 1 81 ? -11.007 2.309 25.100 1.00 91.69 81 VAL A N 1
ATOM 660 C CA . VAL A 1 81 ? -10.105 1.176 24.828 1.00 91.69 81 VAL A CA 1
ATOM 661 C C . VAL A 1 81 ? -10.428 0.511 23.486 1.00 91.69 81 VAL A C 1
ATOM 663 O O . VAL A 1 81 ? -9.515 0.209 22.718 1.00 91.69 81 VAL A O 1
ATOM 666 N N . ALA A 1 82 ? -11.711 0.320 23.168 1.00 90.25 82 ALA A N 1
ATOM 667 C CA . ALA A 1 82 ? -12.137 -0.254 21.893 1.00 90.25 82 ALA A CA 1
ATOM 668 C C . ALA A 1 82 ? -11.734 0.623 20.695 1.00 90.25 82 ALA A C 1
ATOM 670 O O . ALA A 1 82 ? -11.283 0.097 19.680 1.00 90.25 82 ALA A O 1
ATOM 671 N N . ILE A 1 83 ? -11.829 1.952 20.821 1.00 91.06 83 ILE A N 1
ATOM 672 C CA . ILE A 1 83 ? -11.389 2.899 19.787 1.00 91.06 83 ILE A CA 1
ATOM 673 C C . ILE A 1 83 ? -9.873 2.813 19.579 1.00 91.06 83 ILE A C 1
ATOM 675 O O . ILE A 1 83 ? -9.409 2.719 18.439 1.00 91.06 83 ILE A O 1
ATOM 679 N N . THR A 1 84 ? -9.090 2.796 20.660 1.00 91.56 84 THR A N 1
ATOM 680 C CA . THR A 1 84 ? -7.630 2.651 20.576 1.00 91.56 84 THR A CA 1
ATOM 681 C C . THR A 1 84 ? -7.239 1.326 19.916 1.00 91.56 84 THR A C 1
ATOM 683 O O . THR A 1 84 ? -6.392 1.312 19.022 1.00 91.56 84 THR A O 1
ATOM 686 N N . ALA A 1 85 ? -7.891 0.222 20.289 1.00 89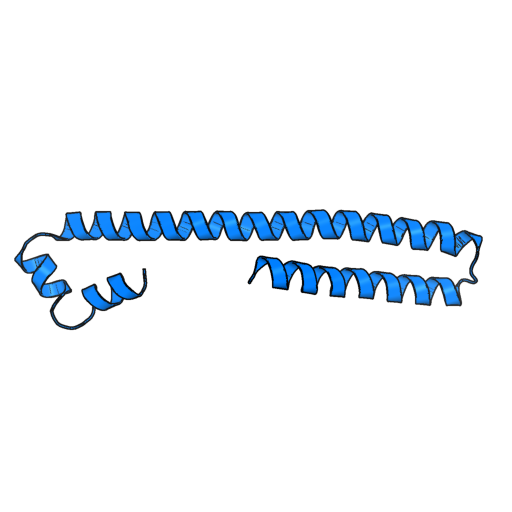.62 85 ALA A N 1
ATOM 687 C CA . ALA A 1 85 ? -7.651 -1.089 19.689 1.00 89.62 85 ALA A CA 1
ATOM 688 C C . ALA A 1 85 ? -8.030 -1.131 18.197 1.00 89.62 85 ALA A C 1
ATOM 690 O O . ALA A 1 85 ? -7.262 -1.642 17.382 1.00 89.62 85 ALA A O 1
ATOM 691 N N . ALA A 1 86 ? -9.170 -0.546 17.818 1.00 89.06 86 ALA A N 1
ATOM 692 C CA . ALA A 1 86 ? -9.615 -0.460 16.427 1.00 89.06 86 ALA A CA 1
ATOM 693 C C . ALA A 1 86 ? -8.653 0.365 15.558 1.00 89.06 86 ALA A C 1
ATOM 695 O O . ALA A 1 86 ? -8.350 -0.013 14.426 1.00 89.06 86 ALA A O 1
ATOM 696 N N . THR A 1 87 ? -8.114 1.453 16.113 1.00 87.88 87 THR A N 1
ATOM 697 C CA . THR A 1 87 ? -7.095 2.276 15.446 1.00 87.88 87 THR A CA 1
ATOM 698 C C . THR A 1 87 ? -5.809 1.474 15.223 1.00 87.88 87 THR A C 1
ATOM 700 O O . THR A 1 87 ? -5.244 1.496 14.129 1.00 87.88 87 THR A O 1
ATOM 703 N N . GLY A 1 88 ? -5.379 0.704 16.230 1.00 88.38 88 GLY A N 1
ATOM 704 C CA . GLY A 1 88 ? -4.233 -0.201 16.115 1.00 88.38 88 GLY A CA 1
ATOM 705 C C . GLY A 1 88 ? -4.430 -1.285 15.051 1.00 88.38 88 GLY A C 1
ATOM 706 O O . GLY A 1 88 ? -3.520 -1.546 14.266 1.00 88.38 88 GLY A O 1
ATOM 707 N N . TYR A 1 89 ? -5.629 -1.867 14.968 1.00 84.00 89 TYR A N 1
ATOM 708 C CA . TYR A 1 89 ? -5.978 -2.845 13.934 1.00 84.00 89 TYR A CA 1
ATOM 709 C C . TYR A 1 89 ? -5.874 -2.255 12.520 1.00 84.00 89 TYR A C 1
ATOM 711 O O . TYR A 1 89 ? -5.267 -2.873 11.647 1.00 84.00 89 TYR A O 1
ATOM 719 N N . GLY A 1 90 ? -6.396 -1.043 12.301 1.00 82.69 90 GLY A N 1
ATOM 720 C CA . GLY A 1 90 ? -6.298 -0.365 11.003 1.00 82.69 90 GLY A CA 1
ATOM 721 C C . GLY A 1 90 ? -4.849 -0.103 10.578 1.00 82.69 90 GLY A C 1
ATOM 722 O O . GLY A 1 90 ? -4.487 -0.329 9.423 1.00 82.69 90 GLY A O 1
ATOM 723 N N . PHE A 1 91 ? -3.994 0.305 11.521 1.00 84.06 91 PHE A N 1
ATOM 724 C CA . PHE A 1 91 ? -2.570 0.518 11.259 1.00 84.06 91 PHE A CA 1
ATOM 725 C C . PHE A 1 91 ? -1.844 -0.784 10.885 1.00 84.06 91 PHE A C 1
ATOM 727 O O . PHE A 1 91 ? -1.175 -0.843 9.853 1.00 84.06 91 PHE A O 1
ATOM 734 N N . LEU A 1 92 ? -2.013 -1.845 11.680 1.00 85.94 92 LEU A N 1
ATOM 735 C CA . LEU A 1 92 ? -1.374 -3.140 11.421 1.00 85.94 92 LEU A CA 1
ATOM 736 C C . LEU A 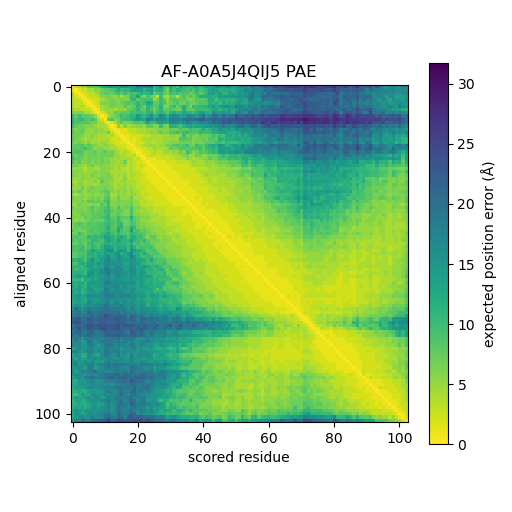1 92 ? -1.883 -3.786 10.125 1.00 85.94 92 LEU A C 1
ATOM 738 O O . LEU A 1 92 ? -1.091 -4.337 9.362 1.00 85.94 92 LEU A O 1
ATOM 742 N N . GLY A 1 93 ? -3.182 -3.672 9.840 1.00 82.31 93 GLY A N 1
ATOM 743 C CA . GLY A 1 93 ? -3.776 -4.144 8.591 1.00 82.31 93 GLY A CA 1
ATOM 744 C C . GLY A 1 93 ? -3.162 -3.464 7.367 1.00 82.31 93 GLY A C 1
ATOM 745 O O . GLY A 1 93 ? -2.803 -4.146 6.408 1.00 82.31 93 GLY A O 1
ATOM 746 N N . MET A 1 94 ? -2.955 -2.142 7.415 1.00 82.12 94 MET A N 1
ATOM 747 C CA . MET A 1 94 ? -2.266 -1.425 6.336 1.00 82.12 94 MET A CA 1
ATOM 748 C C . MET A 1 94 ? -0.829 -1.904 6.133 1.00 82.12 94 MET A C 1
ATOM 750 O O . MET A 1 94 ? -0.423 -2.078 4.986 1.00 82.12 94 MET A O 1
ATOM 754 N N . MET A 1 95 ? -0.073 -2.143 7.209 1.00 85.25 95 MET A N 1
ATOM 755 C CA . MET A 1 95 ? 1.304 -2.637 7.085 1.00 85.25 95 MET A CA 1
ATOM 756 C C . ME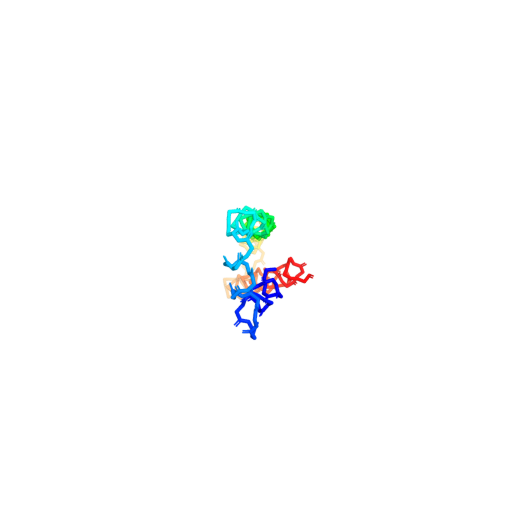T A 1 95 ? 1.361 -4.003 6.393 1.00 85.25 95 MET A C 1
ATOM 758 O O . MET A 1 95 ? 2.203 -4.213 5.524 1.00 85.25 95 MET A O 1
ATOM 762 N N . ILE A 1 96 ? 0.436 -4.908 6.725 1.00 84.81 96 ILE A N 1
ATOM 763 C CA . ILE A 1 96 ? 0.353 -6.234 6.098 1.00 84.81 96 ILE A CA 1
ATOM 764 C C . ILE A 1 96 ? 0.014 -6.108 4.609 1.00 84.81 96 ILE A C 1
ATOM 766 O O . ILE A 1 96 ? 0.681 -6.712 3.773 1.00 84.81 96 ILE A O 1
ATOM 770 N N . VAL A 1 97 ? -0.996 -5.303 4.260 1.00 81.62 97 VAL A N 1
ATOM 771 C CA . VAL A 1 97 ? -1.388 -5.088 2.857 1.00 81.62 97 VAL A CA 1
ATOM 772 C C . VAL A 1 97 ? -0.237 -4.484 2.056 1.00 81.62 97 VAL A C 1
ATOM 774 O O . VAL A 1 97 ? 0.030 -4.935 0.946 1.00 81.62 97 VAL A O 1
ATOM 777 N N . GLN A 1 98 ? 0.471 -3.500 2.616 1.00 80.88 98 GLN A N 1
ATOM 778 C CA . GLN A 1 98 ? 1.651 -2.930 1.971 1.00 80.88 98 GLN A CA 1
ATOM 779 C C . GLN A 1 98 ? 2.717 -3.999 1.742 1.00 80.88 98 GLN A C 1
ATOM 781 O O . GLN A 1 98 ? 3.175 -4.137 0.618 1.00 80.88 98 GLN A O 1
ATOM 786 N N . GLN A 1 99 ? 3.030 -4.830 2.737 1.00 83.00 99 GLN A N 1
ATOM 787 C CA . GLN A 1 99 ? 4.026 -5.888 2.579 1.00 83.00 99 GLN A CA 1
ATOM 788 C C . GLN A 1 99 ? 3.702 -6.863 1.431 1.00 83.00 99 GLN A C 1
ATOM 790 O O . GLN A 1 99 ? 4.613 -7.282 0.730 1.00 83.00 99 GLN A O 1
ATOM 795 N N . PHE A 1 100 ? 2.426 -7.182 1.190 1.00 78.12 100 PHE A N 1
ATOM 796 C CA . PHE A 1 100 ? 2.012 -8.026 0.058 1.00 78.12 100 PHE A CA 1
ATOM 797 C C . PHE A 1 100 ? 2.024 -7.323 -1.303 1.00 78.12 100 PHE A C 1
ATOM 799 O O . PHE A 1 100 ? 2.099 -7.999 -2.320 1.00 78.12 100 PHE A O 1
ATOM 806 N N . VAL A 1 101 ? 1.896 -5.996 -1.343 1.00 71.88 101 VAL A N 1
ATOM 807 C CA . VAL A 1 101 ? 1.989 -5.219 -2.592 1.00 71.88 101 VAL A CA 1
ATOM 808 C C . VAL A 1 101 ? 3.451 -4.954 -2.963 1.00 71.88 101 VAL A C 1
ATOM 810 O O . VAL A 1 101 ? 3.762 -4.753 -4.134 1.00 71.88 101 VAL A O 1
ATOM 813 N N . GLU A 1 102 ? 4.336 -4.914 -1.966 1.00 68.06 102 GLU A N 1
ATOM 814 C CA . GLU A 1 102 ? 5.773 -4.676 -2.135 1.00 68.06 102 GLU A CA 1
ATOM 815 C C . GLU A 1 102 ? 6.578 -5.949 -2.466 1.00 68.06 102 GLU A C 1
ATOM 817 O O . GLU A 1 102 ? 7.689 -5.829 -2.987 1.00 68.06 102 GLU A O 1
ATOM 822 N N . LEU A 1 103 ? 6.026 -7.138 -2.181 1.00 56.75 103 LEU A N 1
ATOM 823 C CA . LEU A 1 103 ? 6.576 -8.466 -2.510 1.00 56.75 103 LEU A CA 1
ATOM 824 C C . LEU A 1 103 ? 6.083 -8.975 -3.871 1.00 56.75 103 LEU A C 1
ATOM 826 O O . LEU A 1 103 ? 6.912 -9.588 -4.581 1.00 56.75 103 LEU A O 1
#

Solvent-accessible surface area (backbone atoms only — not comparable to full-atom values): 5678 Å² total; per-residue (Å²): 102,70,65,64,50,47,52,39,72,43,92,57,36,51,62,48,36,58,74,69,69,38,55,68,64,48,50,54,51,50,50,52,48,49,49,58,52,47,52,55,51,50,53,51,55,51,50,51,52,50,54,51,50,55,49,49,54,52,38,51,54,51,50,52,49,52,48,62,53,29,68,76,75,44,56,72,72,59,36,53,54,50,52,54,50,53,52,51,50,44,53,54,51,49,53,54,54,48,54,66,74,76,104

Mean predicted aligned error: 9.13 Å

InterPro domains:
  IPR011527 ABC transporter type 1, transmembrane domain [PS50929] (1-70)
  IPR036640 ABC transporter type 1, transmembrane domain superfamily [G3DSA:1.20.1560.10] (1-103)
  IPR036640 ABC transporter type 1, transmembrane domain superfamily [SSF90123] (2-101)

=== Feature glossary ===
Feature key, reading from the visual/contextual featur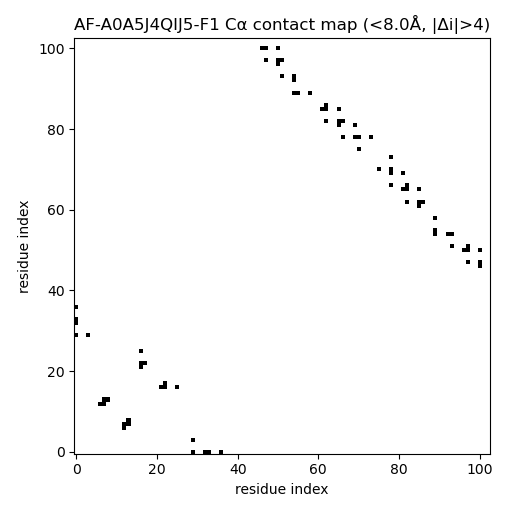es back to the raw sequence:

Rendered structure images. Six rendered views show the 3D structure from the faces of a cube — i.e. along ±x, ±y, ±z. Rendering representation is drawn randomly per protein from cartoon (secondary-structure ribbons), sticks (backbone bonds), or molecular surface; coloring is either N→C rainbow (blue at the N-terminus through red at the C-terminus) or one color per chain.

Contact-map, Ramachandran, and PAE plots. The contact map is a binary N×N matrix image: pixel (i, j) is dark where Cα_i and Cα_j are within 8 Å and |i−j|>4. Because the |i−j|>4 filter removes local helical contacts, off-diagonal stripes parallel to the main diagonal indicate parallel β-sheets; stripes perpendicular to it indicate antiparallel β-sheets. The Ramachandran plot scatters every residue's (φ, ψ) pair against the sterically allowed regions. The PAE heatmap renders the predicted-aligned-error matrix.

InterPro / GO / CATH / organism. Database cross-references. InterPro integrates a dozen domain/family signature databases into unified entries with residue-range hits. GO terms attach function/process/location labels with evidence codes. CATH codes position the fold in a four-level structural taxonomy. Organism is the NCBI-taxonomy species name.

Nearest PDB structures. The Foldseek neighbor list gives the closest experimentally determined structures in the PDB, ranked by structural alignment. TM-score near 1 means near-identical fold; near 0.3 means only rough topology match. This is how one finds what a novel AlphaFold prediction most resembles in the solved-structure universe.

Predicted aligned error. PAE(i, j) answers: if I align the predicted and true structures on residue i, how far off (in Å) do I expect residue j to be? A block-diagonal PAE matrix with low values on the blocks and high values off-diagonal is the signature of a multi-domain protein with confidently predicted domains but uncertain inter-domain orientation.

Solvent-accessible surface area. Accessible surface area quantifies burial. A residue with SASA near zero is packed into the hydrophobic core; one with SASA >100 Å² sits on the surface. Computed here via the Shrake–Rupley numerical algorithm with a 1.4 Å probe.

B-factor. B-factor (Debye–Waller factor) reflects atomic displacement in the crystal lattice. It is an experimental observable (units Å²), not a prediction; low values mean the atom is pinned down, high values mean it moves or is heterogeneous across the crystal.

pLDDT. For AlphaFold models, the B-factor field carries pLDDT — the model's own estimate of local accuracy on a 0–100 scale. Regions with pLDDT<50 should be treated as essentially unmodeled; they often correspond to intrinsically disordered segments.

Backbone torsions (φ/ψ). φ (phi) and ψ (psi) are the two rotatable backbone dihedrals per residue: φ is the C(i-1)–N–Cα–C torsion, ψ is the N–Cα–C–N(i+1) torsion, both in degrees on (−180°, 180°]. α-helical residues cluster near (−60°, −45°); β-strand residues near (−120°, +130°). A Ramachandran plot is simply a scatter of (φ, ψ) for every residue.

Radius of gyration, Cα contacts, bounding box. Radius of gyration (Rg) is the root-mean-square distance of Cα atoms from their centroid — a single number for overall size and compactness. A globular domain of N residues has Rg ≈ 2.2·N^0.38 Å; an extended or disordered chain has a much larger Rg. The Cα contact count is the number of residue pairs whose Cα atoms are within 8 Å and are more than four positions apart in sequence — a standard proxy for tertiary packing density. The bounding box is the smallest axis-aligned box enclosing all Cα atoms.

Secondary structure (3-state, P-SEA). Three-state secondary structure (P-SEA) collapses the eight DSSP classes into helix (a), strand (b), and coil (c). P-SEA assigns these from Cα geometry alone — distances and angles — without requiring backbone oxygens, so it works on any Cα trace.

Secondary structure (8-state, DSSP). DSSP 8-state secondary structure assigns each residue one of H (α-helix), G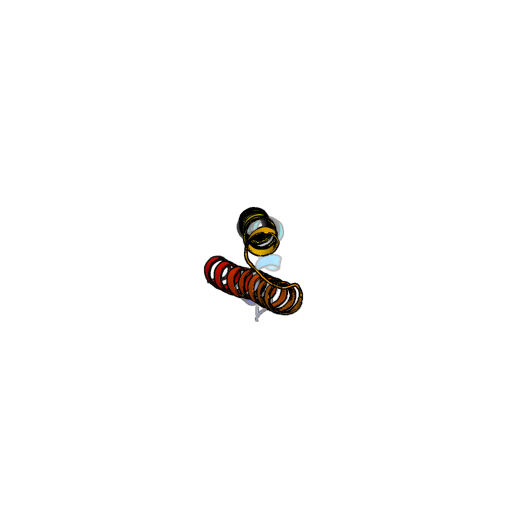 (3₁₀-helix), I (π-helix), E (extended β-strand), B (isolated β-bridge), T (hydrogen-bonded turn), S (bend), or '-' (coil). The assignment is computed from backbone hydrogen-bond geometry via the Kabsch–Sander algorithm.

Foldseek 3Di. A 3Di character summarizes, for each residue, the relative orientation of the Cα frame of its nearest spatial neighbor. Because it encodes fold topology rather than chemistry, 3Di alignments detect remote structural similarity that sequence alignment misses.

mmCIF coordinates. The mmCIF block holds the 3D Cartesian coordinates of each backbone atom (N, Cα, C, O) in ångströms. mmCIF is the PDB's canonical archive format — a tagged-loop text representation of the atomic model.

Sequence. Sequence gives the chain of amino acids in standard one-letter code (A=alanine, C=cysteine, …, Y=tyrosine), read N→C. It is the only feature that is directly encoded by the gene; all structural features are derived from the folded form of this sequence.